Protein AF-A0A938R1R0-F1 (afdb_monomer)

Structure (mmCIF, N/CA/C/O backbone):
data_AF-A0A938R1R0-F1
#
_entry.id   AF-A0A938R1R0-F1
#
loop_
_atom_site.group_PDB
_atom_site.id
_atom_site.type_symbol
_atom_site.label_atom_id
_atom_site.label_alt_id
_atom_site.label_comp_id
_atom_site.label_asym_id
_atom_site.label_entity_id
_atom_site.label_seq_id
_atom_site.pdbx_PDB_ins_code
_atom_site.Cartn_x
_atom_site.Cartn_y
_atom_site.Cartn_z
_atom_site.occupancy
_atom_site.B_iso_or_equiv
_atom_site.auth_seq_id
_atom_site.auth_comp_id
_atom_site.auth_asym_id
_atom_site.auth_atom_id
_atom_site.pdbx_PDB_model_num
ATOM 1 N N . MET A 1 1 ? -17.734 7.788 5.053 1.00 42.94 1 MET A N 1
ATOM 2 C CA . MET A 1 1 ? -18.962 8.022 5.853 1.00 42.94 1 MET A CA 1
ATOM 3 C C . MET A 1 1 ? -19.648 6.736 6.341 1.00 42.94 1 MET A C 1
ATOM 5 O O . MET A 1 1 ? -20.591 6.837 7.104 1.00 42.94 1 MET A O 1
ATOM 9 N N . THR A 1 2 ? -19.165 5.534 6.005 1.00 44.03 2 THR A N 1
ATOM 10 C CA . THR A 1 2 ? -19.782 4.242 6.384 1.00 44.03 2 THR A CA 1
ATOM 11 C C . THR A 1 2 ? -19.401 3.698 7.771 1.00 44.03 2 THR A C 1
ATOM 13 O O . THR A 1 2 ? -20.133 2.879 8.310 1.00 44.03 2 THR A O 1
ATOM 16 N N . ASN A 1 3 ? -18.300 4.154 8.386 1.00 51.91 3 ASN A N 1
ATOM 17 C CA . ASN A 1 3 ? -17.838 3.620 9.682 1.00 51.91 3 ASN A CA 1
ATOM 18 C C . ASN A 1 3 ? -18.686 4.059 10.885 1.00 51.91 3 ASN A C 1
ATOM 20 O O . ASN A 1 3 ? -18.889 3.268 11.797 1.00 51.91 3 ASN A O 1
ATOM 24 N N . VAL A 1 4 ? -19.212 5.289 10.878 1.00 52.97 4 VAL A N 1
ATOM 25 C CA . VAL A 1 4 ? -20.015 5.815 11.999 1.00 52.97 4 VAL A CA 1
ATOM 26 C C . VAL A 1 4 ? -21.298 5.000 12.185 1.00 52.97 4 VAL A C 1
ATOM 28 O O . VAL A 1 4 ? -21.693 4.741 13.315 1.00 52.97 4 VAL A O 1
ATOM 31 N N . LEU A 1 5 ? -21.890 4.536 11.079 1.00 53.62 5 LEU A N 1
ATOM 32 C CA . LEU A 1 5 ? -23.069 3.668 11.085 1.00 53.62 5 LEU A CA 1
ATOM 33 C C . LEU A 1 5 ? -22.757 2.330 11.778 1.00 53.62 5 LEU A C 1
ATOM 35 O O . LEU A 1 5 ? -23.434 1.976 12.733 1.00 53.62 5 LEU A O 1
ATOM 39 N N . ARG A 1 6 ? -21.643 1.666 11.424 1.00 65.00 6 ARG A N 1
ATOM 40 C CA . ARG A 1 6 ? -21.234 0.389 12.045 1.00 65.00 6 ARG A CA 1
ATOM 41 C C . ARG A 1 6 ? -20.897 0.519 13.537 1.00 65.00 6 ARG A C 1
ATOM 43 O O . ARG A 1 6 ? -21.171 -0.400 14.301 1.00 65.00 6 ARG A O 1
ATOM 50 N N . SER A 1 7 ? -20.293 1.631 13.958 1.00 68.00 7 SER A N 1
ATOM 51 C CA . SER A 1 7 ? -19.964 1.869 15.372 1.00 68.00 7 SER A CA 1
ATOM 52 C C . SER A 1 7 ? -21.202 2.164 16.218 1.00 68.00 7 SER A C 1
ATOM 54 O O . SER A 1 7 ? -21.272 1.712 17.358 1.00 68.00 7 SER A O 1
ATOM 56 N N . ALA A 1 8 ? -22.171 2.904 15.671 1.00 76.62 8 ALA A N 1
ATOM 57 C CA . ALA A 1 8 ? -23.441 3.163 16.341 1.00 76.62 8 ALA A CA 1
ATOM 58 C C . ALA A 1 8 ? -24.272 1.878 16.469 1.00 76.62 8 ALA A C 1
ATOM 60 O O . ALA A 1 8 ? -24.761 1.592 17.558 1.00 76.62 8 ALA A O 1
ATOM 61 N N . ASP A 1 9 ? -24.346 1.068 15.409 1.00 78.00 9 ASP A N 1
ATOM 62 C CA . ASP A 1 9 ? -25.048 -0.222 15.429 1.00 78.00 9 ASP A CA 1
ATOM 63 C C . ASP A 1 9 ? -24.420 -1.186 16.452 1.00 78.00 9 ASP A C 1
ATOM 65 O O . ASP A 1 9 ? -25.123 -1.744 17.289 1.00 78.00 9 ASP A O 1
ATOM 69 N N . ALA A 1 10 ? -23.085 -1.295 16.485 1.00 75.88 10 ALA A N 1
ATOM 70 C CA . ALA A 1 10 ? -22.378 -2.128 17.465 1.00 75.88 10 ALA A CA 1
ATOM 71 C C . ALA A 1 10 ? -22.579 -1.659 18.920 1.00 75.88 10 ALA A C 1
ATOM 73 O O . ALA A 1 10 ? -22.622 -2.475 19.842 1.00 75.88 10 ALA A O 1
ATOM 74 N N . LEU A 1 11 ? -22.707 -0.345 19.138 1.00 81.06 11 LEU A N 1
ATOM 75 C CA . LEU A 1 11 ? -23.023 0.221 20.449 1.00 81.06 11 LEU A CA 1
ATOM 76 C C . LEU A 1 11 ? -24.446 -0.157 20.882 1.00 81.06 11 LEU A C 1
ATOM 78 O O . LEU A 1 11 ? -24.658 -0.546 22.031 1.00 81.06 11 LEU A O 1
ATOM 82 N N . VAL A 1 12 ? -25.410 -0.056 19.962 1.00 83.56 12 VAL A N 1
ATOM 83 C CA . VAL A 1 12 ? -26.814 -0.415 20.199 1.00 83.56 12 VAL A CA 1
ATOM 84 C C . VAL A 1 12 ? -26.943 -1.910 20.484 1.00 83.56 12 VAL A C 1
ATOM 86 O O . VAL A 1 12 ? -27.554 -2.274 21.487 1.00 83.56 12 VAL A O 1
ATOM 89 N N . ASP A 1 13 ? -26.299 -2.766 19.690 1.00 83.44 13 ASP A N 1
ATOM 90 C CA . ASP A 1 13 ? -26.281 -4.216 19.911 1.00 83.44 13 ASP A CA 1
ATOM 91 C C . ASP A 1 13 ? -25.702 -4.573 21.285 1.00 83.44 13 ASP A C 1
ATOM 93 O O . ASP A 1 13 ? -26.254 -5.410 22.004 1.00 83.44 13 ASP A O 1
ATOM 97 N N . ARG A 1 14 ? -24.622 -3.898 21.705 1.00 80.31 14 ARG A N 1
ATOM 98 C CA . ARG A 1 14 ? -24.008 -4.138 23.018 1.00 80.31 14 ARG A CA 1
ATOM 99 C C . ARG A 1 14 ? -24.904 -3.689 24.173 1.00 80.31 14 ARG A C 1
ATOM 101 O O . ARG A 1 14 ? -24.986 -4.392 25.178 1.00 80.31 14 ARG A O 1
ATOM 108 N N . LEU A 1 15 ? -25.590 -2.556 24.023 1.00 83.44 15 LEU A N 1
ATOM 109 C CA . LEU A 1 15 ? -26.550 -2.050 25.008 1.00 83.44 15 LEU A CA 1
ATOM 110 C C . LEU A 1 15 ? -27.781 -2.955 25.132 1.00 83.44 15 LEU A C 1
ATOM 112 O O . LEU A 1 15 ? -28.297 -3.127 26.231 1.00 83.44 15 LEU A O 1
ATOM 116 N N . LEU A 1 16 ? -28.250 -3.541 24.030 1.00 83.31 16 LEU A N 1
ATOM 117 C CA . LEU A 1 16 ? -29.382 -4.470 24.036 1.00 83.31 16 LEU A CA 1
ATOM 118 C C . LEU A 1 16 ? -29.007 -5.854 24.586 1.00 83.31 16 LEU A C 1
ATOM 120 O O . LEU A 1 16 ? -29.860 -6.525 25.165 1.00 83.31 16 LEU A O 1
ATOM 124 N N . ALA A 1 17 ? -27.749 -6.271 24.428 1.00 84.19 17 ALA A N 1
ATOM 125 C CA . ALA A 1 17 ? -27.250 -7.548 24.931 1.00 84.19 17 ALA A CA 1
ATOM 126 C C . ALA A 1 17 ? -27.025 -7.573 26.456 1.00 84.19 17 ALA A C 1
ATOM 128 O O . ALA A 1 17 ? -27.141 -8.642 27.050 1.00 84.19 17 ALA A O 1
ATOM 129 N N . ASP A 1 18 ? -26.715 -6.431 27.088 1.00 83.62 18 ASP A N 1
ATOM 130 C CA . ASP A 1 18 ? -26.478 -6.339 28.538 1.00 83.62 18 ASP A CA 1
ATOM 131 C C . ASP A 1 18 ? -27.531 -5.450 29.244 1.00 83.62 18 ASP A C 1
ATOM 133 O O . ASP A 1 18 ? -27.425 -4.215 29.228 1.00 83.62 18 ASP A O 1
ATOM 137 N N . PRO A 1 19 ? -28.537 -6.041 29.921 1.00 82.19 19 PRO A N 1
ATOM 138 C CA . PRO A 1 19 ? -29.602 -5.284 30.585 1.00 82.19 19 PRO A CA 1
ATOM 139 C C . PRO A 1 19 ? -29.090 -4.399 31.736 1.00 82.19 19 PRO A C 1
ATOM 141 O O . PRO A 1 19 ? -29.650 -3.327 31.981 1.00 82.19 19 PRO A O 1
ATOM 144 N N . ASP A 1 20 ? -27.996 -4.790 32.397 1.00 82.31 20 ASP A N 1
ATOM 145 C CA . ASP A 1 20 ? -27.347 -3.999 33.450 1.00 82.31 20 ASP A CA 1
ATOM 146 C C . ASP A 1 20 ? -26.630 -2.753 32.905 1.00 82.31 20 ASP A C 1
ATOM 148 O O . ASP A 1 20 ? -26.672 -1.685 33.522 1.00 82.31 20 ASP A O 1
ATOM 152 N N . LEU A 1 21 ? -26.002 -2.849 31.726 1.00 79.00 21 LEU A N 1
ATOM 153 C CA . LEU A 1 21 ? -25.419 -1.690 31.038 1.00 79.00 21 LEU A CA 1
ATOM 154 C C . LEU A 1 21 ? -26.510 -0.719 30.598 1.00 79.00 21 LEU A C 1
ATOM 156 O O . LEU A 1 21 ? -26.371 0.490 30.773 1.00 79.00 21 LEU A O 1
ATOM 160 N N . LEU A 1 22 ? -27.625 -1.243 30.092 1.00 82.75 22 LEU A N 1
ATOM 161 C CA . LEU A 1 22 ? -28.762 -0.434 29.670 1.00 82.75 22 LEU A CA 1
ATOM 162 C C . LEU A 1 22 ? -29.385 0.339 30.844 1.00 82.75 22 LEU A C 1
ATOM 164 O O . LEU A 1 22 ? -29.773 1.497 30.679 1.00 82.75 22 LEU A O 1
ATOM 168 N N . ALA A 1 23 ? -29.439 -0.258 32.037 1.00 83.62 23 ALA A N 1
ATOM 169 C CA . ALA A 1 23 ? -29.883 0.423 33.253 1.00 83.62 23 ALA A CA 1
ATOM 170 C C . ALA A 1 23 ? -28.916 1.541 33.687 1.00 83.62 23 ALA A C 1
ATOM 172 O O . ALA A 1 23 ? -29.363 2.639 34.022 1.00 83.62 23 ALA A O 1
ATOM 173 N N . LYS A 1 24 ? -27.600 1.302 33.619 1.00 81.19 24 LYS A N 1
ATOM 174 C CA . LYS A 1 24 ? -26.567 2.302 33.952 1.00 81.19 24 LYS A CA 1
ATOM 175 C C . LYS A 1 24 ? -26.555 3.480 32.979 1.00 81.19 24 LYS A C 1
ATOM 177 O O . LYS A 1 24 ? -26.532 4.629 33.409 1.00 81.19 24 LYS A O 1
ATOM 182 N N . VAL A 1 25 ? -26.672 3.207 31.679 1.00 84.00 25 VAL A N 1
ATOM 183 C CA . VAL A 1 25 ? -26.761 4.244 30.640 1.00 84.00 25 VAL A CA 1
ATOM 184 C C . VAL A 1 25 ? -28.049 5.063 30.762 1.00 84.00 25 VAL A C 1
ATOM 186 O O . VAL A 1 25 ? -28.026 6.267 30.523 1.00 84.00 25 VAL A O 1
ATOM 189 N N . LYS A 1 26 ? -29.167 4.450 31.174 1.00 84.12 26 LYS A N 1
ATOM 190 C CA . LYS A 1 26 ? -30.410 5.182 31.477 1.00 84.12 26 LYS A CA 1
ATOM 191 C C . LYS A 1 26 ? -30.292 6.068 32.720 1.00 84.12 26 LYS A C 1
ATOM 193 O O . LYS A 1 26 ? -30.934 7.113 32.759 1.00 84.12 26 LYS A O 1
ATOM 198 N N . ALA A 1 27 ? -29.517 5.645 33.719 1.00 86.81 27 ALA A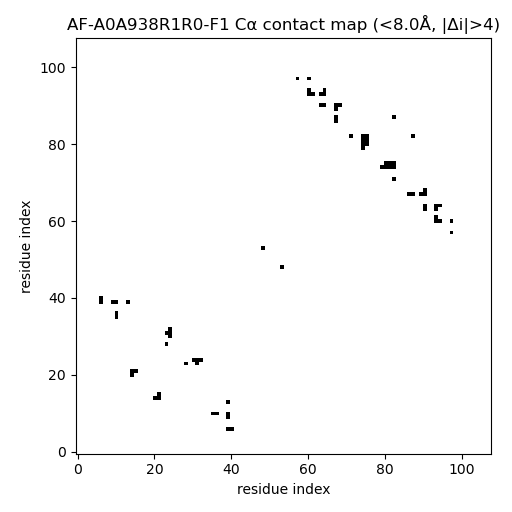 N 1
ATOM 199 C CA . ALA A 1 27 ? -29.322 6.395 34.956 1.00 86.81 27 ALA A CA 1
ATOM 200 C C . ALA A 1 27 ? -28.414 7.6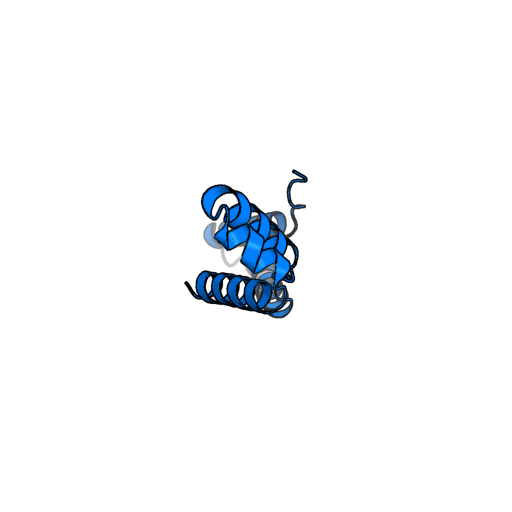19 34.759 1.00 86.81 27 ALA A C 1
ATOM 202 O O . ALA A 1 27 ? -28.728 8.686 35.283 1.00 86.81 27 ALA A O 1
ATOM 203 N N . ASP A 1 28 ? -27.325 7.482 33.994 1.00 86.75 28 ASP A N 1
ATOM 204 C CA . ASP A 1 28 ? -26.404 8.590 33.719 1.00 86.75 28 ASP A CA 1
ATOM 205 C C . ASP A 1 28 ? -25.806 8.517 32.296 1.00 86.75 28 ASP A C 1
ATOM 207 O O . ASP A 1 28 ? -24.679 8.048 32.080 1.00 86.75 28 ASP A O 1
ATOM 211 N N . PRO A 1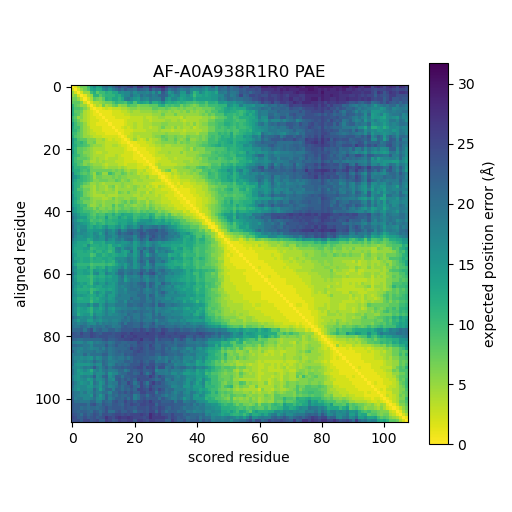 29 ? -26.555 8.975 31.276 1.00 79.38 29 PRO A N 1
ATOM 212 C CA . PRO A 1 29 ? -26.142 8.831 29.884 1.00 79.38 29 PRO A CA 1
ATOM 213 C C . PRO A 1 29 ? -24.887 9.646 29.551 1.00 79.38 29 PRO A C 1
ATOM 215 O O . PRO A 1 29 ? -24.108 9.234 28.694 1.00 79.38 29 PRO A O 1
ATOM 218 N N . GLN A 1 30 ? -24.651 10.780 30.224 1.00 81.06 30 GLN A N 1
ATOM 219 C CA . GLN A 1 30 ? -23.502 11.645 29.926 1.00 81.06 30 GLN A CA 1
ATOM 220 C C . GLN A 1 30 ? -22.171 11.007 30.334 1.00 81.06 30 GLN A C 1
ATOM 222 O O . GLN A 1 30 ? -21.152 11.242 29.681 1.00 81.06 30 GLN A O 1
ATOM 227 N N . LYS A 1 31 ? -22.174 10.189 31.390 1.00 84.50 31 LYS A N 1
ATOM 228 C CA . LYS A 1 31 ? -20.963 9.560 31.923 1.00 84.50 31 LYS A CA 1
ATOM 229 C C . LYS A 1 31 ? -20.702 8.168 31.352 1.00 84.50 31 LYS A C 1
ATOM 231 O O . LYS A 1 31 ? -19.540 7.803 31.147 1.00 84.50 31 LYS A O 1
ATOM 236 N N . GLU A 1 32 ? -21.756 7.401 31.092 1.00 82.12 32 GLU A N 1
ATOM 237 C CA . GLU A 1 32 ? -21.637 5.984 30.737 1.00 82.12 32 GLU A CA 1
ATOM 238 C C . GLU A 1 32 ? -21.508 5.764 29.219 1.00 82.12 32 GLU A C 1
ATOM 240 O O . GLU A 1 32 ? -20.679 4.961 28.791 1.00 82.12 32 GLU A O 1
ATOM 245 N N . LEU A 1 33 ? -22.216 6.536 28.376 1.00 82.62 33 LEU A N 1
ATOM 246 C CA . LEU A 1 33 ? -22.106 6.420 26.908 1.00 82.62 33 LEU A CA 1
ATOM 247 C C . LEU A 1 33 ? -20.665 6.560 26.375 1.00 82.62 33 LEU A C 1
ATOM 249 O O . LEU A 1 33 ? -20.278 5.757 25.524 1.00 82.62 33 LEU A O 1
ATOM 253 N N . PRO A 1 34 ? -19.833 7.511 26.850 1.00 82.50 34 PRO A N 1
ATOM 254 C CA . PRO A 1 34 ? -18.456 7.646 26.374 1.00 82.50 34 PRO A CA 1
ATOM 255 C C . PRO A 1 34 ? -17.562 6.462 26.760 1.00 82.50 34 PRO A C 1
ATOM 257 O O . PRO A 1 34 ? -16.623 6.146 26.029 1.00 82.50 34 PRO A O 1
ATOM 260 N N . GLN A 1 35 ? -17.827 5.826 27.906 1.00 81.25 35 GLN A N 1
ATOM 261 C CA . GLN A 1 35 ? -17.058 4.674 28.381 1.00 81.25 35 GLN A CA 1
ATOM 262 C C . GLN A 1 35 ? -17.387 3.437 27.547 1.00 81.25 35 GLN A C 1
ATOM 264 O O . GLN A 1 35 ? -16.479 2.816 26.996 1.00 81.25 35 GLN A O 1
ATOM 269 N N . VAL A 1 36 ? -18.680 3.168 27.351 1.00 81.06 36 VAL A N 1
ATOM 270 C CA . VAL A 1 36 ? -19.157 2.059 26.513 1.00 81.06 36 VAL A CA 1
ATOM 271 C C . VAL A 1 36 ? -18.709 2.240 25.064 1.00 81.06 36 VAL A C 1
ATOM 273 O O . VAL A 1 36 ? -18.248 1.292 24.435 1.00 81.06 36 VAL A O 1
ATOM 276 N N . ALA A 1 37 ? -18.753 3.467 24.534 1.00 79.56 37 ALA A N 1
ATOM 277 C CA . ALA A 1 37 ? -18.265 3.750 23.188 1.00 79.56 37 ALA A CA 1
ATOM 278 C C . ALA A 1 37 ? -16.773 3.435 23.030 1.00 79.56 37 ALA A C 1
ATOM 280 O O . ALA A 1 37 ? -16.385 2.835 22.031 1.00 79.56 37 ALA A O 1
ATOM 281 N N . ARG A 1 38 ? -15.928 3.789 24.006 1.00 79.12 38 ARG A N 1
ATOM 282 C CA . ARG A 1 38 ? -14.494 3.453 23.960 1.00 79.12 38 ARG A CA 1
ATOM 283 C C . ARG A 1 38 ? -14.245 1.955 24.043 1.00 79.12 38 ARG A C 1
ATOM 285 O O . ARG A 1 38 ? -13.367 1.464 23.344 1.00 79.12 38 ARG A O 1
ATOM 292 N N . GLU A 1 39 ? -15.006 1.247 24.867 1.00 78.00 39 GLU A N 1
ATOM 293 C CA . GLU A 1 39 ? -14.887 -0.203 25.020 1.00 78.00 39 GLU A CA 1
ATOM 294 C C . GLU A 1 39 ? -15.293 -0.937 23.735 1.00 78.00 39 GLU A C 1
ATOM 296 O O . GLU A 1 39 ? -14.556 -1.793 23.247 1.00 78.00 39 GLU A O 1
ATOM 301 N N . VAL A 1 40 ? -16.403 -0.525 23.115 1.00 74.44 40 VAL A N 1
ATOM 302 C CA . VAL A 1 40 ? -16.846 -1.062 21.822 1.00 74.44 40 VAL A CA 1
ATOM 303 C C . VAL A 1 40 ? -15.835 -0.728 20.726 1.00 74.44 40 VAL A C 1
ATOM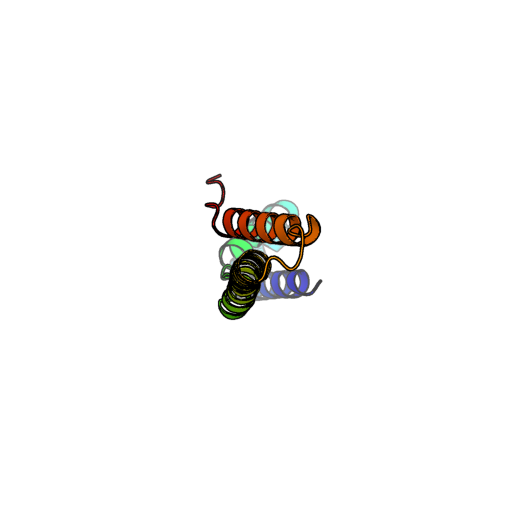 305 O O . VAL A 1 40 ? -15.445 -1.620 19.983 1.00 74.44 40 VAL A O 1
ATOM 308 N N . ILE A 1 41 ? -15.340 0.514 20.650 1.00 71.50 41 ILE A N 1
ATOM 309 C CA . ILE A 1 41 ? -14.325 0.910 19.657 1.00 71.50 41 ILE A CA 1
ATOM 310 C C . ILE A 1 41 ? -13.009 0.143 19.855 1.00 71.50 41 ILE A C 1
ATOM 312 O O . ILE A 1 41 ? -12.388 -0.245 18.869 1.00 71.50 41 ILE A O 1
ATOM 316 N N . GLY A 1 42 ? -12.596 -0.102 21.101 1.00 68.25 42 GLY A N 1
ATOM 317 C CA . GLY A 1 42 ? -11.394 -0.875 21.423 1.00 68.25 42 GLY A CA 1
ATOM 318 C C . GLY A 1 42 ? -11.522 -2.374 21.132 1.00 68.25 42 GLY A C 1
ATOM 319 O O . GLY A 1 42 ? -10.512 -3.029 20.888 1.00 68.25 42 GLY A O 1
ATOM 320 N N . GLY A 1 43 ? -12.748 -2.907 21.135 1.00 63.75 43 GLY A N 1
ATOM 321 C CA . GLY A 1 43 ? -13.056 -4.297 20.791 1.00 63.75 43 GLY A CA 1
ATOM 322 C C . GLY A 1 43 ? -13.368 -4.536 19.311 1.00 63.75 43 GLY A C 1
ATOM 323 O O . GLY A 1 43 ? -13.438 -5.690 18.884 1.00 63.75 43 GLY A O 1
ATOM 324 N N . LEU A 1 44 ? -13.554 -3.479 18.510 1.00 62.84 44 LEU A N 1
ATOM 325 C CA . LEU A 1 44 ? -13.692 -3.630 17.065 1.00 62.84 44 LEU A CA 1
ATOM 326 C C . LEU A 1 44 ? -12.381 -4.194 16.501 1.00 62.84 44 LEU A C 1
ATOM 328 O O . LEU A 1 44 ? -11.304 -3.720 16.877 1.00 62.84 44 LEU A O 1
ATOM 332 N N . PRO A 1 45 ? -12.442 -5.182 15.587 1.00 58.59 45 PRO A N 1
ATOM 333 C CA . PRO A 1 45 ? -11.241 -5.663 14.932 1.00 58.59 45 PRO A CA 1
ATOM 334 C C . PRO A 1 45 ? -10.545 -4.454 14.298 1.00 58.59 45 PRO A C 1
ATOM 336 O O . PRO A 1 45 ? -11.215 -3.690 13.585 1.00 58.59 45 PRO A O 1
ATOM 339 N N . PRO A 1 46 ? -9.239 -4.241 14.557 1.00 59.34 46 PRO A N 1
ATOM 340 C CA . PRO A 1 46 ? -8.508 -3.201 13.859 1.00 59.34 46 PRO A CA 1
ATOM 341 C C . PRO A 1 46 ? -8.752 -3.434 12.372 1.00 59.34 46 PRO A C 1
ATOM 343 O O . PRO A 1 46 ? -8.715 -4.583 11.920 1.00 59.34 46 PRO A O 1
ATOM 346 N N . ILE A 1 47 ? -9.060 -2.373 11.620 1.00 58.12 47 ILE A N 1
ATOM 347 C CA . ILE A 1 47 ? -9.047 -2.451 10.160 1.00 58.12 47 ILE A CA 1
ATOM 348 C C . ILE A 1 47 ? -7.593 -2.765 9.817 1.00 58.12 47 ILE A C 1
ATOM 350 O O . ILE A 1 47 ? -6.748 -1.875 9.735 1.00 58.12 47 ILE A O 1
ATOM 354 N N . GLY A 1 48 ? -7.284 -4.059 9.763 1.00 60.69 48 GLY A N 1
ATOM 355 C CA . GLY A 1 48 ? -5.971 -4.550 9.421 1.00 60.69 48 GLY A CA 1
ATOM 356 C C . GLY A 1 48 ? -5.646 -4.008 8.038 1.00 60.69 48 GLY A C 1
ATOM 357 O O . GLY A 1 48 ? -6.562 -3.882 7.217 1.00 60.69 48 GLY A O 1
ATOM 358 N N . PRO A 1 49 ? -4.384 -3.638 7.776 1.00 62.41 49 PRO A N 1
ATOM 359 C CA . PRO A 1 49 ? -3.993 -3.202 6.448 1.00 62.41 49 PRO A CA 1
ATOM 360 C C . PRO A 1 49 ? -4.466 -4.257 5.452 1.00 62.41 49 PRO A C 1
ATOM 362 O O . PRO A 1 49 ? -4.099 -5.425 5.575 1.00 62.41 49 PRO A O 1
ATOM 365 N N . ASP A 1 50 ? -5.336 -3.855 4.523 1.00 75.94 50 ASP A N 1
ATOM 366 C CA . ASP A 1 50 ? -5.867 -4.768 3.521 1.00 75.94 50 ASP A CA 1
ATOM 367 C C . ASP A 1 50 ? -4.669 -5.324 2.732 1.00 75.94 50 ASP A C 1
ATOM 369 O O . ASP A 1 50 ? -3.969 -4.557 2.053 1.00 75.94 50 ASP A O 1
ATOM 373 N N . PRO A 1 51 ? -4.376 -6.634 2.839 1.00 82.12 51 PRO A N 1
ATOM 374 C CA . PRO A 1 51 ? -3.178 -7.207 2.244 1.00 82.12 51 PRO A CA 1
ATOM 375 C C . PRO A 1 51 ? -3.196 -7.092 0.718 1.00 82.12 51 PRO A C 1
ATOM 377 O O . PRO A 1 51 ? -2.134 -7.077 0.093 1.00 82.12 51 PRO A O 1
ATOM 380 N N . LEU A 1 52 ? -4.377 -6.979 0.102 1.00 84.19 52 LEU A N 1
ATOM 381 C CA . LEU A 1 52 ? -4.515 -6.784 -1.334 1.00 84.19 52 LEU A CA 1
ATOM 382 C C . LEU A 1 52 ? -4.142 -5.354 -1.731 1.00 84.19 52 LEU A C 1
ATOM 384 O O . LEU A 1 52 ? -3.354 -5.170 -2.659 1.00 84.19 52 LEU A O 1
ATOM 388 N N . LEU A 1 53 ? -4.617 -4.354 -0.982 1.00 82.44 53 LEU A N 1
ATOM 389 C CA . LEU A 1 53 ? -4.229 -2.958 -1.192 1.00 82.44 53 LEU A CA 1
ATOM 390 C C . LEU A 1 53 ? -2.722 -2.772 -0.981 1.00 82.44 53 LEU A C 1
ATOM 392 O O . LEU A 1 53 ? -2.058 -2.163 -1.817 1.00 82.44 53 LEU A O 1
ATOM 396 N N . TYR A 1 54 ? -2.169 -3.360 0.084 1.00 83.56 54 TYR A N 1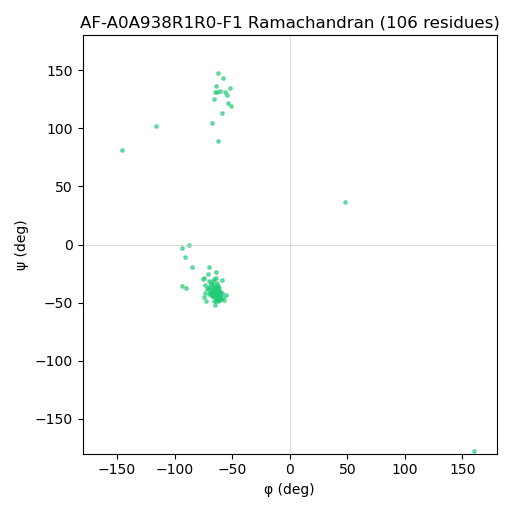
ATOM 397 C CA . TYR A 1 54 ? -0.730 -3.339 0.343 1.00 83.56 54 TYR A CA 1
ATOM 398 C C . TYR A 1 54 ? 0.065 -3.926 -0.833 1.00 83.56 54 TYR A C 1
ATOM 400 O O . TYR A 1 54 ? 1.004 -3.296 -1.320 1.00 83.56 54 TYR A O 1
ATOM 408 N N . ARG A 1 55 ? -0.337 -5.097 -1.348 1.00 86.31 55 ARG A N 1
ATOM 409 C CA . ARG A 1 55 ? 0.339 -5.743 -2.487 1.00 86.31 55 ARG A CA 1
ATOM 410 C C . ARG A 1 55 ? 0.250 -4.919 -3.767 1.00 86.31 55 ARG A C 1
ATOM 412 O O . ARG A 1 55 ? 1.244 -4.846 -4.484 1.00 86.31 55 ARG A O 1
ATOM 419 N N . ILE A 1 56 ? -0.897 -4.298 -4.051 1.00 88.31 56 ILE A N 1
ATOM 420 C CA . ILE A 1 56 ? -1.066 -3.448 -5.238 1.00 88.31 56 ILE A CA 1
ATOM 421 C C . ILE A 1 56 ? -0.170 -2.214 -5.137 1.00 88.31 56 ILE A C 1
ATOM 423 O O . ILE A 1 56 ? 0.571 -1.936 -6.075 1.00 88.31 56 ILE A O 1
ATOM 427 N N . VAL A 1 57 ? -0.190 -1.517 -3.998 1.00 87.06 57 VAL A N 1
ATOM 428 C CA . VAL A 1 57 ? 0.582 -0.283 -3.791 1.00 87.06 57 VAL A CA 1
ATOM 429 C C . VAL A 1 57 ? 2.083 -0.569 -3.837 1.00 87.06 57 VAL A C 1
ATOM 431 O O . VAL A 1 57 ? 2.808 0.042 -4.622 1.00 87.06 57 VAL A O 1
ATOM 434 N N . VAL A 1 58 ? 2.564 -1.541 -3.058 1.00 88.69 58 VAL A N 1
ATOM 435 C CA . VAL A 1 58 ? 3.989 -1.911 -3.059 1.00 88.69 58 VAL A CA 1
ATOM 436 C C . VAL A 1 58 ? 4.412 -2.447 -4.428 1.00 88.69 58 VAL A C 1
ATOM 438 O O . VAL A 1 58 ? 5.484 -2.092 -4.917 1.00 88.69 58 VAL A O 1
ATOM 441 N N . GLY A 1 59 ? 3.557 -3.237 -5.085 1.00 90.94 59 GLY A N 1
ATOM 442 C CA . GLY A 1 59 ? 3.794 -3.744 -6.434 1.00 90.94 59 GLY A CA 1
ATOM 443 C C . GLY A 1 59 ? 3.930 -2.627 -7.470 1.00 90.94 59 GLY A C 1
ATOM 444 O O . GLY A 1 59 ? 4.895 -2.625 -8.234 1.00 90.94 59 GLY A O 1
ATOM 445 N N . SER A 1 60 ? 3.024 -1.643 -7.473 1.00 88.88 60 SER A N 1
ATOM 446 C CA . SER A 1 60 ? 3.069 -0.527 -8.425 1.00 88.88 60 SER A CA 1
ATOM 447 C C . SER A 1 60 ? 4.248 0.411 -8.170 1.00 88.88 60 SER A C 1
ATOM 449 O O . SER A 1 60 ? 4.905 0.835 -9.123 1.00 88.88 60 SER A O 1
ATOM 451 N N . LEU A 1 61 ? 4.564 0.712 -6.903 1.00 89.88 61 LEU A N 1
ATOM 452 C CA . LEU A 1 61 ? 5.726 1.543 -6.575 1.00 89.88 61 LEU A CA 1
ATOM 453 C C . LEU A 1 61 ? 7.037 0.828 -6.924 1.00 89.88 61 LEU A C 1
ATOM 455 O O . LEU A 1 61 ? 7.904 1.425 -7.559 1.00 89.88 61 LEU A O 1
ATOM 459 N N . GLY A 1 62 ? 7.164 -0.458 -6.587 1.00 90.06 62 GLY A N 1
ATOM 460 C CA . GLY A 1 62 ? 8.334 -1.263 -6.941 1.00 90.06 62 GLY A CA 1
ATOM 461 C C . GLY A 1 62 ? 8.532 -1.374 -8.456 1.00 90.06 62 GLY A C 1
ATOM 462 O O . GLY A 1 62 ? 9.634 -1.143 -8.953 1.00 90.06 62 GLY A O 1
ATOM 463 N N . ALA A 1 63 ? 7.459 -1.640 -9.207 1.00 92.69 63 ALA A N 1
ATOM 464 C CA . ALA A 1 63 ? 7.498 -1.678 -10.668 1.00 92.69 63 ALA A CA 1
ATOM 465 C C . ALA A 1 63 ? 7.908 -0.327 -11.275 1.00 92.69 63 ALA A C 1
ATOM 467 O O . ALA A 1 63 ? 8.6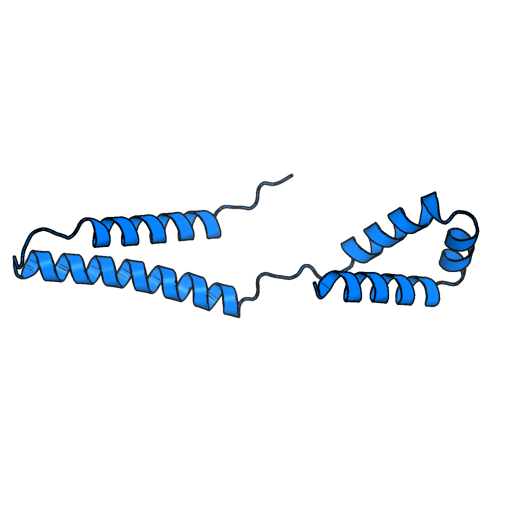59 -0.297 -12.251 1.00 92.69 63 ALA A O 1
ATOM 468 N N . THR A 1 64 ? 7.469 0.787 -10.681 1.00 90.69 64 THR A N 1
ATOM 469 C CA . THR A 1 64 ? 7.851 2.139 -11.118 1.00 90.69 64 THR A CA 1
ATOM 470 C C . THR A 1 64 ? 9.351 2.365 -10.942 1.00 90.69 64 THR A C 1
ATOM 472 O O . THR A 1 64 ? 10.020 2.772 -11.890 1.00 90.69 64 THR A O 1
ATOM 475 N N . VAL A 1 65 ? 9.904 2.032 -9.769 1.00 88.75 65 VAL A N 1
ATOM 476 C CA . VAL A 1 65 ? 11.349 2.146 -9.501 1.00 88.75 65 VAL A CA 1
ATOM 477 C C . VAL A 1 65 ? 12.153 1.275 -10.470 1.00 88.75 65 VAL A C 1
ATOM 479 O O . VAL A 1 65 ? 13.096 1.7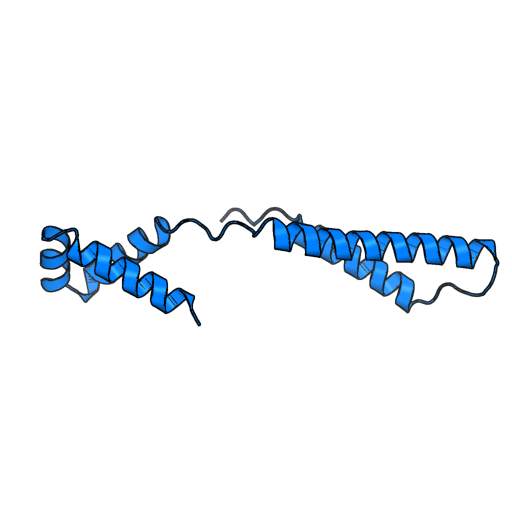64 -11.088 1.00 88.75 65 VAL A O 1
ATOM 482 N N . LEU A 1 66 ? 11.754 0.014 -10.667 1.00 92.62 66 LEU A N 1
ATOM 483 C CA . LEU A 1 66 ? 12.426 -0.888 -11.609 1.00 92.62 66 LEU A CA 1
ATOM 484 C C . LEU A 1 66 ? 12.371 -0.368 -13.049 1.00 92.62 66 LEU A C 1
ATOM 486 O O . LEU A 1 66 ? 13.375 -0.422 -13.756 1.00 92.62 66 LEU A O 1
ATOM 490 N N . SER A 1 67 ? 11.231 0.178 -13.472 1.00 91.69 67 SER A N 1
ATOM 491 C CA . SER A 1 67 ? 11.069 0.752 -14.812 1.00 91.69 67 SER A CA 1
ATOM 492 C C . SER A 1 67 ? 11.957 1.981 -15.014 1.00 91.69 67 SER A C 1
ATOM 494 O O . SER A 1 67 ? 12.576 2.117 -16.067 1.00 91.69 67 SER A O 1
ATOM 496 N N . VAL A 1 68 ? 12.081 2.845 -14.000 1.00 90.12 68 VAL A N 1
ATOM 497 C CA . VAL A 1 68 ? 12.989 4.005 -14.020 1.00 90.12 68 VAL A CA 1
ATOM 498 C C . VAL A 1 68 ? 14.450 3.559 -14.123 1.00 90.12 68 VAL A C 1
ATOM 500 O O . VAL A 1 68 ? 15.192 4.090 -14.951 1.00 90.12 68 VAL A O 1
ATOM 503 N N . VAL A 1 69 ? 14.863 2.560 -13.337 1.00 89.94 69 VAL A N 1
ATOM 504 C CA . VAL A 1 69 ? 16.232 2.013 -13.369 1.00 89.94 69 VAL A CA 1
ATOM 505 C C . VAL A 1 69 ? 16.541 1.368 -14.724 1.00 89.94 69 VAL A C 1
ATOM 507 O O . VAL A 1 69 ? 17.567 1.662 -15.330 1.00 89.94 69 VAL A O 1
ATOM 510 N N . LEU A 1 70 ? 15.643 0.536 -15.252 1.00 92.69 70 LEU A N 1
ATOM 511 C CA . LEU A 1 70 ? 15.831 -0.083 -16.568 1.00 92.69 70 LEU A CA 1
ATOM 512 C C . LEU A 1 70 ? 15.851 0.964 -17.687 1.00 92.69 70 LEU A C 1
ATOM 514 O O . LEU A 1 70 ? 16.734 0.929 -18.543 1.00 92.69 70 LEU A O 1
ATOM 518 N N . GLY A 1 71 ? 14.923 1.922 -17.659 1.00 88.75 71 GLY A N 1
ATOM 519 C CA . GLY A 1 71 ? 14.852 3.002 -18.640 1.00 88.75 71 GLY A CA 1
ATOM 520 C C . GLY A 1 71 ? 16.115 3.861 -18.654 1.00 88.75 71 GLY A C 1
ATOM 521 O O . GLY A 1 71 ? 16.632 4.170 -19.725 1.00 88.75 71 GLY A O 1
ATOM 522 N N . THR A 1 72 ? 16.665 4.186 -17.480 1.00 86.38 72 THR A N 1
ATOM 523 C CA . THR A 1 72 ? 17.926 4.939 -17.371 1.00 86.38 72 THR A CA 1
ATOM 524 C C . THR A 1 72 ? 19.134 4.147 -17.863 1.00 86.38 72 THR A C 1
ATOM 526 O O . THR A 1 72 ? 19.953 4.710 -18.589 1.00 86.38 72 THR A O 1
ATOM 529 N N . ILE A 1 73 ? 19.229 2.849 -17.551 1.00 88.81 73 ILE A N 1
ATOM 530 C CA . ILE A 1 73 ? 20.302 1.978 -18.062 1.00 88.81 73 ILE A CA 1
ATOM 531 C C . ILE A 1 73 ? 20.261 1.910 -19.590 1.00 88.81 73 ILE A C 1
ATOM 533 O O . ILE A 1 73 ? 21.292 2.085 -20.237 1.00 88.81 73 ILE A O 1
ATOM 537 N N . VAL A 1 74 ? 19.080 1.692 -20.175 1.00 89.81 74 VAL A N 1
ATOM 538 C CA . VAL A 1 74 ? 18.903 1.640 -21.634 1.00 89.81 74 VAL A CA 1
ATOM 539 C C . VAL A 1 74 ? 19.282 2.980 -22.265 1.00 89.81 74 VAL A C 1
ATOM 541 O O . VAL A 1 74 ? 20.064 3.015 -23.213 1.00 89.81 74 VAL A O 1
ATOM 544 N N . LEU A 1 75 ? 18.794 4.092 -21.715 1.00 88.38 75 LEU A N 1
ATOM 545 C CA . LEU A 1 75 ? 19.089 5.422 -22.244 1.00 88.38 75 LEU A CA 1
ATOM 546 C C . LEU A 1 75 ? 20.594 5.739 -22.212 1.00 88.38 75 LEU A C 1
ATOM 548 O O . LEU A 1 75 ? 21.134 6.270 -23.185 1.00 88.38 75 LEU A O 1
ATOM 552 N N . ALA A 1 76 ? 21.275 5.354 -21.127 1.00 86.44 76 ALA A N 1
ATOM 553 C CA . ALA A 1 76 ? 22.718 5.502 -20.980 1.00 86.44 76 ALA A CA 1
ATOM 554 C C . ALA A 1 76 ? 23.502 4.584 -21.935 1.00 86.44 76 ALA A C 1
ATOM 556 O O . ALA A 1 76 ? 24.466 5.030 -22.559 1.00 86.44 76 ALA A O 1
ATOM 557 N N . ALA A 1 77 ? 23.075 3.326 -22.093 1.00 89.38 77 ALA A N 1
ATOM 558 C CA . ALA A 1 77 ? 23.737 2.343 -22.952 1.00 89.38 77 ALA A CA 1
ATOM 559 C C . ALA A 1 77 ? 23.705 2.744 -24.433 1.00 89.38 77 ALA A C 1
ATOM 561 O O . ALA A 1 77 ? 24.711 2.624 -25.131 1.00 89.38 77 ALA A O 1
ATOM 562 N N . TYR A 1 78 ? 22.574 3.272 -24.901 1.00 91.31 78 TYR A N 1
ATOM 563 C CA . TYR A 1 78 ? 22.419 3.718 -26.286 1.00 91.31 78 TYR A CA 1
ATOM 564 C C . TYR A 1 78 ? 22.850 5.176 -26.517 1.00 91.31 78 TYR A C 1
ATOM 566 O O . TYR A 1 78 ? 22.768 5.655 -27.646 1.00 91.31 78 TYR A O 1
ATOM 574 N N . LYS A 1 79 ? 23.306 5.892 -25.475 1.00 83.06 79 LYS A N 1
ATOM 575 C CA . LYS A 1 79 ? 23.687 7.319 -25.531 1.00 83.06 79 LYS A CA 1
ATOM 576 C C . LYS A 1 79 ? 22.632 8.201 -26.222 1.00 83.06 79 LYS A C 1
ATOM 578 O O . LYS A 1 79 ? 22.973 9.144 -26.931 1.00 83.06 79 LYS A O 1
ATOM 583 N N . ILE A 1 80 ? 21.351 7.885 -26.009 1.00 76.56 80 ILE A N 1
ATOM 584 C CA . ILE A 1 80 ? 20.210 8.512 -26.707 1.00 76.56 80 ILE A CA 1
ATOM 585 C C . ILE A 1 80 ? 20.002 9.968 -26.257 1.00 76.56 80 ILE A C 1
ATOM 587 O O . ILE A 1 80 ? 19.395 10.760 -26.973 1.00 76.56 80 ILE A O 1
ATOM 591 N N . GLY A 1 81 ? 20.539 10.352 -25.098 1.00 80.12 81 GLY A N 1
ATOM 592 C CA . GLY A 1 81 ? 20.489 11.719 -24.596 1.00 80.12 81 GLY A CA 1
ATOM 593 C C . GLY A 1 81 ? 20.719 11.787 -23.087 1.00 80.12 81 GLY A C 1
ATOM 594 O O . GLY A 1 81 ? 20.965 10.754 -22.455 1.00 80.12 81 GLY A O 1
ATOM 595 N N . PRO A 1 82 ? 20.656 12.993 -22.496 1.00 82.56 82 PRO A N 1
ATOM 596 C CA . PRO A 1 82 ? 20.680 13.149 -21.048 1.00 82.56 82 PRO A CA 1
ATOM 597 C C . PRO A 1 82 ? 19.468 12.459 -20.410 1.00 82.56 82 PRO A C 1
ATOM 599 O O . PRO A 1 82 ? 18.384 12.404 -20.994 1.00 82.56 82 PRO A O 1
ATOM 602 N N . ILE A 1 83 ? 19.654 11.937 -19.197 1.00 83.62 83 ILE A N 1
ATOM 603 C CA . ILE A 1 83 ? 18.568 11.336 -18.420 1.00 83.62 83 ILE A CA 1
ATOM 604 C C . ILE A 1 83 ? 17.566 12.437 -18.049 1.00 83.62 83 ILE A C 1
ATOM 606 O O . ILE A 1 83 ? 17.980 13.424 -17.445 1.00 83.62 83 ILE A O 1
ATOM 610 N N . PRO A 1 84 ? 16.268 12.293 -18.375 1.00 85.94 84 PRO A N 1
ATOM 611 C CA . PRO A 1 84 ? 15.273 13.299 -18.026 1.00 85.94 84 PRO A CA 1
ATOM 612 C C . PRO A 1 84 ? 15.138 13.460 -16.508 1.00 85.94 84 PRO A C 1
ATOM 614 O O . PRO A 1 84 ? 14.908 12.475 -15.805 1.00 85.94 84 PRO A O 1
ATOM 617 N N . ASP A 1 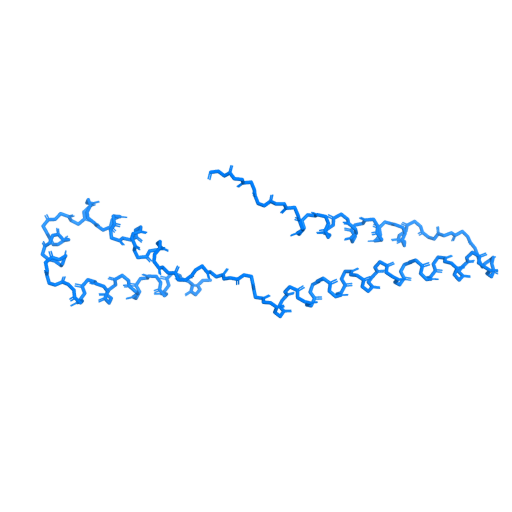85 ? 15.167 14.701 -16.018 1.00 87.75 85 ASP A N 1
ATOM 618 C CA . ASP A 1 85 ? 15.006 15.013 -14.586 1.00 87.75 85 ASP A CA 1
ATOM 619 C C . ASP A 1 85 ? 13.670 14.521 -14.018 1.00 87.75 85 ASP A C 1
ATOM 621 O O . ASP A 1 85 ? 13.561 14.130 -12.858 1.00 87.75 85 ASP A O 1
ATOM 625 N N . LEU A 1 86 ? 12.630 14.486 -14.854 1.00 85.81 86 LEU A N 1
ATOM 626 C CA . LEU A 1 86 ? 11.332 13.944 -14.462 1.00 85.81 86 LEU A CA 1
ATOM 627 C C . LEU A 1 86 ? 11.422 12.449 -14.111 1.00 85.81 86 LEU A C 1
ATOM 629 O O . LEU A 1 86 ? 10.747 11.986 -13.194 1.00 85.81 86 LEU A O 1
ATOM 633 N N . LEU A 1 87 ? 12.272 11.695 -14.813 1.00 85.31 87 LEU A N 1
ATOM 634 C CA . LEU A 1 87 ? 12.437 10.259 -14.604 1.00 85.31 87 LEU A CA 1
ATOM 635 C C . LEU A 1 87 ? 13.133 9.977 -13.261 1.00 85.31 87 LEU A C 1
ATOM 637 O O . LEU A 1 87 ? 12.692 9.113 -12.501 1.00 85.31 87 LEU A O 1
ATOM 641 N N . THR A 1 88 ? 14.172 10.747 -12.929 1.00 86.81 88 THR A N 1
ATOM 642 C CA . THR A 1 88 ? 14.865 10.671 -11.632 1.00 86.81 88 THR A CA 1
ATOM 643 C C . THR A 1 88 ? 14.001 11.192 -10.481 1.00 86.81 88 THR A C 1
ATOM 645 O O . THR A 1 88 ? 14.015 10.599 -9.396 1.00 86.81 88 THR A O 1
ATOM 648 N N . ALA A 1 89 ? 13.192 12.232 -10.708 1.00 90.56 89 ALA A N 1
ATOM 649 C CA . ALA A 1 89 ? 12.244 12.752 -9.723 1.00 90.56 89 ALA A CA 1
ATOM 650 C C . ALA A 1 89 ? 11.174 11.714 -9.345 1.00 90.56 89 ALA A C 1
ATOM 652 O O . ALA A 1 89 ? 10.938 11.480 -8.158 1.00 90.56 89 ALA A O 1
ATOM 653 N N . ILE A 1 90 ? 10.575 11.036 -10.333 1.00 89.12 90 ILE A N 1
ATOM 654 C CA . ILE A 1 90 ? 9.574 9.983 -10.094 1.00 89.12 90 ILE A CA 1
ATOM 655 C C . ILE A 1 90 ? 10.197 8.795 -9.351 1.00 89.12 90 ILE A C 1
ATOM 657 O O . ILE A 1 90 ? 9.611 8.306 -8.384 1.00 89.12 90 ILE A O 1
ATOM 661 N N . GLY A 1 91 ? 11.398 8.360 -9.752 1.00 86.81 91 GLY A N 1
ATOM 662 C CA . GLY A 1 91 ? 12.119 7.292 -9.054 1.00 86.81 91 GLY A CA 1
ATOM 663 C C . GLY A 1 91 ? 12.369 7.626 -7.580 1.00 86.81 91 GLY A C 1
ATOM 664 O O . GLY A 1 91 ? 12.092 6.811 -6.701 1.00 86.81 91 GLY A O 1
ATOM 665 N N . SER A 1 92 ? 12.812 8.852 -7.299 1.00 88.56 92 SER A N 1
ATOM 666 C CA . SER A 1 92 ? 13.093 9.322 -5.935 1.00 88.56 92 SER A CA 1
ATOM 667 C C . SER A 1 92 ? 11.822 9.440 -5.088 1.00 88.56 92 SER A C 1
ATOM 669 O O . SER A 1 92 ? 11.808 9.022 -3.929 1.00 88.56 92 SER A O 1
ATOM 671 N N . ALA A 1 93 ? 10.732 9.944 -5.675 1.00 88.94 93 ALA A N 1
ATOM 672 C CA . ALA A 1 93 ? 9.429 10.029 -5.020 1.00 88.94 93 ALA A CA 1
ATOM 673 C C . ALA A 1 93 ? 8.868 8.640 -4.670 1.00 88.94 93 ALA A C 1
ATOM 675 O O . ALA A 1 93 ? 8.367 8.440 -3.563 1.00 88.94 93 ALA A O 1
ATOM 676 N N . ALA A 1 94 ? 9.002 7.664 -5.573 1.00 88.69 94 ALA A N 1
ATOM 677 C CA . ALA A 1 94 ? 8.570 6.291 -5.326 1.00 88.69 94 ALA A CA 1
ATOM 678 C C . ALA A 1 94 ? 9.375 5.628 -4.191 1.00 88.69 94 ALA A C 1
ATOM 680 O O . ALA A 1 94 ? 8.791 4.995 -3.312 1.00 88.69 94 ALA A O 1
ATOM 681 N N . VAL A 1 95 ? 10.698 5.820 -4.145 1.00 87.56 95 VAL A N 1
ATOM 682 C CA . VAL A 1 95 ? 11.534 5.313 -3.040 1.00 87.56 95 VAL A CA 1
ATOM 683 C C . VAL A 1 95 ? 11.158 5.972 -1.706 1.00 87.56 95 VAL A C 1
ATOM 685 O O . VAL A 1 95 ? 11.015 5.275 -0.702 1.00 87.56 95 VAL A O 1
ATOM 688 N N . GLY A 1 96 ? 10.926 7.289 -1.690 1.00 87.62 96 GLY A N 1
ATOM 689 C CA . GLY A 1 96 ? 10.487 8.010 -0.490 1.00 87.62 96 GLY A CA 1
ATOM 690 C C . GLY A 1 96 ? 9.122 7.544 0.030 1.00 87.62 96 GLY A C 1
ATOM 691 O O . GLY A 1 96 ? 8.951 7.341 1.231 1.00 87.62 96 GLY A O 1
ATOM 692 N N . ALA A 1 97 ? 8.166 7.297 -0.867 1.00 88.19 97 ALA A N 1
ATOM 693 C CA . ALA A 1 97 ? 6.853 6.770 -0.502 1.00 88.19 97 ALA A CA 1
ATOM 694 C C . ALA A 1 97 ? 6.925 5.332 0.049 1.00 88.19 97 ALA A C 1
ATOM 696 O O . ALA A 1 97 ? 6.235 5.021 1.021 1.00 88.19 97 ALA A O 1
ATOM 697 N N . LEU A 1 98 ? 7.795 4.472 -0.500 1.00 84.94 98 LEU A N 1
ATOM 698 C CA . LEU A 1 98 ? 8.057 3.141 0.064 1.00 84.94 98 LEU A CA 1
ATOM 699 C C . LEU A 1 98 ? 8.695 3.224 1.456 1.00 84.94 98 LEU A C 1
ATOM 701 O O . LEU A 1 98 ? 8.281 2.495 2.357 1.00 84.94 98 LEU A O 1
ATOM 705 N N . ALA A 1 99 ? 9.655 4.131 1.656 1.00 84.62 99 ALA A N 1
ATOM 706 C CA . ALA A 1 99 ? 10.253 4.364 2.968 1.00 84.62 99 ALA A CA 1
ATOM 707 C C . ALA A 1 99 ? 9.208 4.838 3.993 1.00 84.62 99 ALA A C 1
ATOM 709 O O . ALA A 1 99 ? 9.212 4.365 5.125 1.00 84.62 99 ALA A O 1
ATOM 710 N N . GLY A 1 100 ? 8.278 5.710 3.587 1.00 83.94 100 GLY A N 1
ATOM 711 C CA . GLY A 1 100 ? 7.167 6.160 4.430 1.00 83.94 100 GLY A CA 1
ATOM 712 C C . GLY A 1 100 ? 6.167 5.051 4.777 1.00 83.94 100 GLY A C 1
ATOM 713 O O . GLY A 1 100 ? 5.723 4.972 5.917 1.00 83.94 100 GLY A O 1
ATOM 714 N N . LEU A 1 101 ? 5.846 4.163 3.829 1.00 81.31 101 LEU A N 1
ATOM 715 C CA . LEU A 1 101 ? 4.939 3.027 4.057 1.00 81.31 101 LEU A CA 1
ATOM 716 C C . LEU A 1 101 ? 5.542 1.971 4.999 1.00 81.31 101 LEU A C 1
ATOM 718 O O . LEU A 1 101 ? 4.818 1.301 5.732 1.00 81.31 101 LEU A O 1
ATOM 722 N N . LEU A 1 102 ? 6.863 1.798 4.950 1.00 76.06 102 LEU A N 1
ATOM 723 C CA . LEU A 1 102 ? 7.598 0.831 5.769 1.00 76.06 102 LEU A CA 1
ATOM 724 C C . LEU A 1 102 ? 8.135 1.440 7.072 1.00 76.06 102 LEU A C 1
ATOM 726 O O . LEU A 1 102 ? 8.732 0.724 7.878 1.00 76.06 102 LEU A O 1
ATOM 730 N N . ALA A 1 103 ? 7.940 2.743 7.286 1.00 81.81 103 ALA A N 1
ATOM 731 C CA . ALA A 1 103 ? 8.341 3.395 8.518 1.00 81.81 103 ALA A CA 1
ATOM 732 C C . ALA A 1 103 ? 7.522 2.824 9.690 1.00 81.81 103 ALA A C 1
ATOM 734 O O . ALA A 1 103 ? 6.294 2.732 9.597 1.00 81.81 103 ALA A O 1
ATOM 735 N N . PRO A 1 104 ? 8.170 2.436 10.804 1.00 65.00 104 PRO A N 1
ATOM 736 C CA . PRO A 1 104 ? 7.454 1.943 11.968 1.00 65.00 104 PRO A CA 1
ATOM 737 C C . PRO A 1 104 ? 6.512 3.034 12.481 1.00 65.00 104 PRO A C 1
ATOM 739 O O . PRO A 1 104 ? 6.917 4.184 12.656 1.00 65.00 104 PRO A O 1
ATOM 742 N N . SER A 1 105 ? 5.254 2.670 12.734 1.00 67.38 105 SER A N 1
ATOM 743 C CA . SER A 1 105 ? 4.286 3.579 13.346 1.00 67.38 105 SER A CA 1
ATOM 744 C C . SER A 1 105 ? 4.845 4.089 14.682 1.00 67.38 105 SER A C 1
ATOM 746 O O . SER A 1 105 ? 5.306 3.260 15.480 1.00 67.38 105 SER A O 1
ATOM 748 N N . PRO A 1 106 ? 4.824 5.411 14.947 1.00 68.31 106 PRO A N 1
ATOM 749 C CA . PRO A 1 106 ? 5.306 5.962 16.207 1.00 68.31 106 PRO A CA 1
ATOM 750 C C . PRO A 1 106 ? 4.609 5.260 17.371 1.00 68.31 106 PRO A C 1
ATOM 752 O O . PRO A 1 106 ? 3.381 5.246 17.438 1.00 68.31 106 PRO A O 1
ATOM 755 N N . ARG A 1 107 ? 5.388 4.644 18.267 1.00 51.28 107 ARG A N 1
ATOM 756 C CA . ARG A 1 107 ? 4.862 4.128 19.533 1.00 51.28 107 ARG A CA 1
ATOM 757 C C . ARG A 1 107 ? 4.459 5.345 20.366 1.00 51.28 107 ARG A C 1
ATOM 759 O O . ARG A 1 107 ? 5.342 6.059 20.837 1.00 51.28 107 ARG A O 1
ATOM 766 N N . GLN A 1 108 ? 3.159 5.600 20.462 1.00 45.91 108 GLN A N 1
ATOM 767 C CA . GLN A 1 108 ? 2.570 6.492 21.460 1.00 45.91 108 GLN A 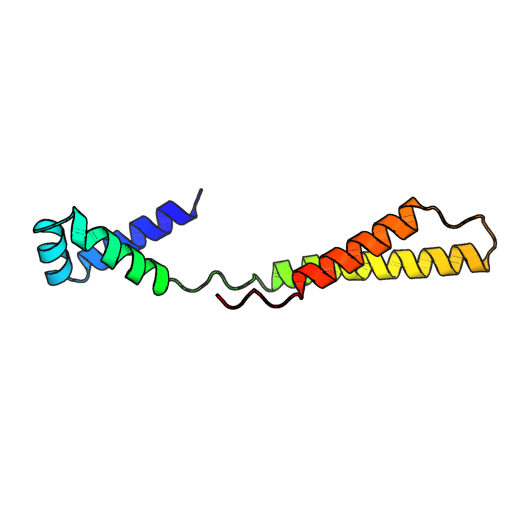CA 1
ATOM 768 C C . GLN A 1 108 ? 1.984 5.646 22.581 1.00 45.91 108 GLN A C 1
ATOM 770 O O . GLN A 1 108 ? 1.350 4.617 22.253 1.00 45.91 108 GLN A O 1
#

Foldseek 3Di:
DPVVVVLVVLLVVVCVVDVVLVVVCVVPVPPSVVVSSVVSVVPPDPPPPPVVVVCVLLVVLVVLLVCLVVVVVVCVVVVVDDRDPVSVVSNVVSVVVVCVVPPPDDDD

Radius of gyration: 25.28 Å; Cα contacts (8 Å, |Δi|>4): 40; chains: 1; bounding box: 54×23×62 Å

Secondary structure (DSSP, 8-state):
--HHHHHHHHHHHHHHH-HHHHHHHHH-HHHHHHHHHHHHHHHSPP----HHHHHHHHHHHHHHHHHHHHHHHHHHHTT-SSPPHHHHHHHHHHHHHHHHHHSPPP--

Solvent-accessible surface area (backbone atoms only — not comparable to full-atom values): 6326 Å² total; per-residue (Å²): 130,68,64,65,57,56,54,52,51,54,48,51,53,52,40,73,73,32,68,70,56,39,52,49,33,71,74,40,49,87,69,39,48,64,53,54,49,49,52,51,61,70,67,47,80,74,85,62,80,54,67,64,59,51,51,53,53,54,48,54,38,51,51,48,37,52,49,38,54,52,52,49,52,52,36,59,73,67,63,76,56,82,82,58,66,68,52,55,49,52,33,51,51,39,53,51,51,51,53,60,72,68,47,79,76,82,90,125

pLDDT: mean 79.78, std 11.47, range [42.94, 92.69]

Sequence (108 aa):
MTNVLRSADALVDRLLADPDLLAKVKADPQKELPQVAREVIGGLPPIGPDPLLYRIVVGSLGATVLSVVLGTIVLAAYKIGPIPDLLTAIGSAAVGALAGLLAPSPRQ

Mean predicted aligned error: 12.52 Å